Protein AF-A0A2W7PKZ3-F1 (afdb_monomer)

Foldseek 3Di:
DVVCCVPPNDVVVVVVVVVVVVVVVCCCVVVVPPPPDPDPVVVVVVVVVVVVVVVQVVCVVVVHGDDDDPPPDPDD

Organism: NCBI:txid121821

Secondary structure (DSSP, 8-state):
-HHHHHHH-HHHHHHHHHHHHHHHHHHHHHH-------HHHHHHHHHHHHHHHHHHHHHHHTT---PPPPS-----

Nearest PDB structures (foldseek):
  5lc5-assembly1_g  TM=4.620E-01  e=8.691E+00  Bos taurus

pLDDT: mean 84.14, std 12.58, range [38.88, 96.19]

Mean predicted aligned error: 10.2 Å

Sequence (76 aa):
YRRLSARIGKQKAVTATARKIAVLFYNAIRHGMTYQDQGAAAYDERHRQRVLSNLQRRAKTLGFALAPIPETAAVS

Solvent-accessible surface area (backbone atoms only — not comparable to full-atom values): 4637 Å² total; per-residue (Å²): 86,78,74,47,26,76,74,65,37,60,70,59,22,48,56,55,45,50,51,53,50,52,50,5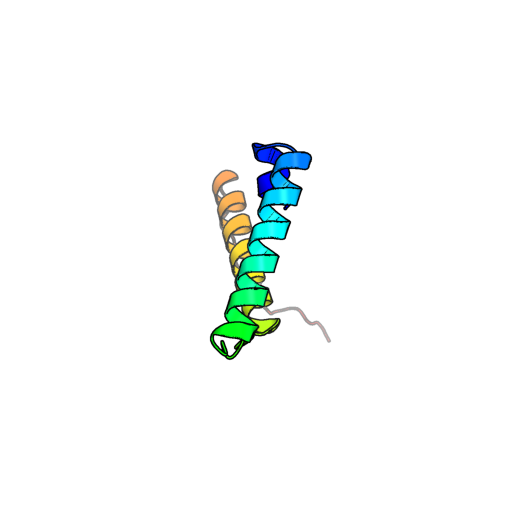2,53,48,46,34,69,75,68,62,53,81,80,73,74,76,49,69,65,54,53,50,51,57,45,52,53,52,52,52,52,53,50,40,52,52,28,51,76,73,77,41,79,79,70,82,79,76,97,77,78,88,78,128

Radius of gyration: 20.42 Å; Cα contacts (8 Å, |Δi|>4): 24; chains: 1; bounding box: 53×44×39 Å

Structure (mmCIF, N/CA/C/O backbone):
data_AF-A0A2W7PKZ3-F1
#
_entry.id   AF-A0A2W7PKZ3-F1
#
loop_
_atom_site.group_PDB
_atom_site.id
_atom_site.type_symbol
_atom_site.label_atom_id
_atom_site.label_alt_id
_atom_site.label_comp_id
_atom_site.label_asym_id
_atom_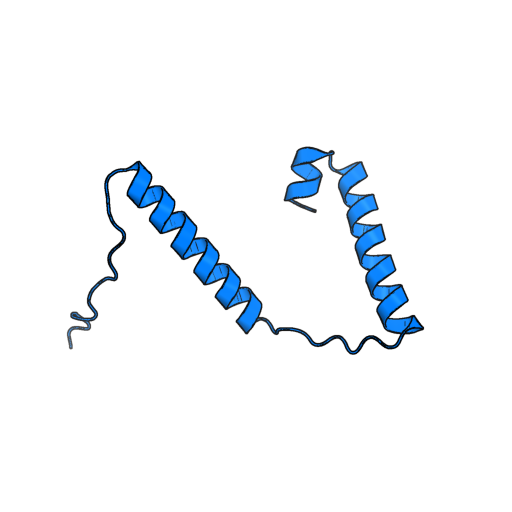site.label_entity_id
_atom_site.label_seq_id
_atom_site.pdbx_PDB_ins_code
_atom_site.Cartn_x
_atom_site.Cartn_y
_atom_site.Cartn_z
_atom_site.occupancy
_atom_site.B_iso_or_equiv
_atom_site.auth_seq_id
_atom_site.auth_comp_id
_atom_site.auth_asym_id
_atom_site.auth_atom_id
_atom_site.pdbx_PDB_model_num
ATOM 1 N N . TYR A 1 1 ? 1.413 6.606 -4.852 1.00 85.62 1 TYR A N 1
ATOM 2 C CA . TYR A 1 1 ? 0.587 7.794 -5.129 1.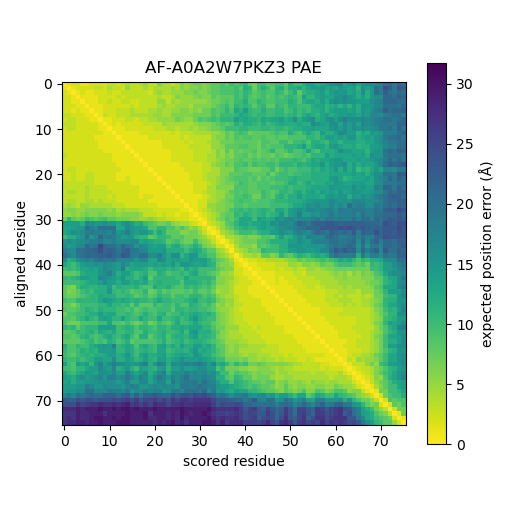00 85.62 1 TYR A CA 1
ATOM 3 C C . TYR A 1 1 ? -0.419 8.127 -4.018 1.00 85.62 1 TYR A C 1
ATOM 5 O O . TYR A 1 1 ? -0.072 8.974 -3.218 1.00 85.62 1 TYR A O 1
ATOM 13 N N . ARG A 1 2 ? -1.579 7.455 -3.864 1.00 82.25 2 ARG A N 1
ATOM 14 C CA . ARG A 1 2 ? -2.712 7.888 -2.990 1.00 82.25 2 ARG A CA 1
ATOM 15 C C . ARG A 1 2 ? -2.363 8.404 -1.577 1.00 82.25 2 ARG A C 1
ATOM 17 O O . ARG A 1 2 ? -2.759 9.504 -1.214 1.00 82.25 2 ARG A O 1
ATOM 24 N N . ARG A 1 3 ? -1.615 7.637 -0.774 1.00 87.69 3 ARG A N 1
ATOM 25 C CA . ARG A 1 3 ? -1.195 8.075 0.580 1.00 87.69 3 ARG A CA 1
ATOM 26 C C . ARG A 1 3 ? -0.155 9.197 0.541 1.00 87.69 3 ARG A C 1
ATOM 28 O O . ARG A 1 3 ? -0.142 10.072 1.394 1.00 87.69 3 ARG A O 1
ATOM 35 N N . LEU A 1 4 ? 0.719 9.157 -0.461 1.00 88.44 4 LEU A N 1
ATOM 36 C CA . LEU A 1 4 ? 1.796 10.123 -0.637 1.00 88.44 4 LEU A CA 1
ATOM 37 C C . LEU A 1 4 ? 1.231 11.476 -1.098 1.00 88.44 4 LEU A C 1
ATOM 39 O O . LEU A 1 4 ? 1.559 12.497 -0.512 1.00 88.44 4 LEU A O 1
ATOM 43 N N . SER A 1 5 ? 0.310 11.484 -2.065 1.00 91.44 5 SER A N 1
ATOM 44 C CA . SER A 1 5 ? -0.339 12.698 -2.576 1.00 91.44 5 SER A CA 1
ATOM 45 C C . SER A 1 5 ? -1.141 13.431 -1.506 1.00 91.44 5 SER A C 1
ATOM 47 O O . SER A 1 5 ? -1.142 14.655 -1.507 1.00 91.44 5 SER A O 1
ATOM 49 N N . ALA A 1 6 ? -1.773 12.699 -0.582 1.00 92.44 6 ALA A N 1
ATOM 50 C CA . ALA A 1 6 ? -2.485 13.286 0.551 1.00 92.44 6 ALA A CA 1
ATOM 51 C C . ALA A 1 6 ? -1.546 13.973 1.562 1.00 92.44 6 ALA A C 1
ATOM 53 O O . ALA A 1 6 ? -1.952 14.932 2.203 1.00 92.44 6 ALA A O 1
ATOM 54 N N . ARG A 1 7 ? -0.293 13.510 1.696 1.00 93.06 7 ARG A N 1
ATOM 55 C CA . ARG A 1 7 ? 0.667 14.044 2.678 1.00 93.06 7 ARG A CA 1
ATOM 56 C C . ARG A 1 7 ? 1.548 15.168 2.132 1.00 93.06 7 ARG A C 1
ATOM 58 O O . ARG A 1 7 ? 1.837 16.109 2.855 1.00 93.06 7 ARG A O 1
ATOM 65 N N . ILE A 1 8 ? 2.036 15.041 0.896 1.00 92.00 8 ILE A N 1
ATOM 66 C CA . ILE A 1 8 ? 3.060 15.946 0.329 1.00 92.00 8 ILE A CA 1
ATOM 67 C C . ILE A 1 8 ? 2.583 16.722 -0.907 1.00 92.00 8 ILE A C 1
ATOM 69 O O . ILE A 1 8 ? 3.375 17.421 -1.538 1.00 92.00 8 ILE A O 1
ATOM 73 N N . GLY A 1 9 ? 1.305 16.588 -1.269 1.00 94.88 9 GLY A N 1
ATOM 74 C CA . GLY A 1 9 ? 0.716 17.213 -2.450 1.00 94.88 9 GLY A CA 1
ATOM 75 C C . GLY A 1 9 ? 0.904 16.405 -3.738 1.00 94.88 9 GLY A C 1
ATOM 76 O O . GLY A 1 9 ? 1.780 15.541 -3.857 1.00 94.88 9 GLY A O 1
ATOM 77 N N . LYS A 1 10 ? 0.046 16.684 -4.729 1.00 91.62 10 LYS A N 1
ATOM 78 C CA . LYS A 1 10 ? -0.040 15.917 -5.986 1.00 91.62 10 LYS A CA 1
ATOM 79 C C . LYS A 1 10 ? 1.252 15.986 -6.803 1.00 91.62 10 LYS A C 1
ATOM 81 O O . LYS A 1 10 ? 1.757 14.936 -7.182 1.00 91.62 10 LYS A O 1
ATOM 86 N N . GLN A 1 11 ? 1.807 17.182 -7.021 1.00 93.31 11 GLN A N 1
ATOM 87 C CA . GLN A 1 11 ? 3.012 17.372 -7.843 1.00 93.31 11 GLN A CA 1
ATOM 88 C C . GLN A 1 11 ? 4.209 16.574 -7.303 1.00 93.31 11 GLN A C 1
ATOM 90 O O . GLN A 1 11 ? 4.755 15.726 -8.007 1.00 93.31 11 GLN A O 1
ATOM 95 N N . LYS A 1 12 ? 4.549 16.741 -6.016 1.00 93.06 12 LYS A N 1
ATOM 96 C CA . LYS A 1 12 ? 5.656 16.002 -5.380 1.00 93.06 12 LYS A CA 1
ATOM 97 C C . LYS A 1 12 ? 5.424 14.486 -5.395 1.00 93.06 12 LYS A C 1
ATOM 99 O O . LYS A 1 12 ? 6.362 13.708 -5.569 1.00 93.06 12 LYS A O 1
ATOM 104 N N . ALA A 1 13 ? 4.173 14.048 -5.248 1.00 95.12 13 ALA A N 1
ATOM 105 C CA . ALA A 1 13 ? 3.834 12.631 -5.282 1.00 95.12 13 ALA A CA 1
ATOM 106 C C . ALA A 1 13 ? 3.971 11.993 -6.675 1.00 95.12 13 ALA A C 1
ATOM 108 O O . ALA A 1 13 ? 4.299 10.804 -6.742 1.00 95.12 13 ALA A O 1
ATOM 109 N N . VAL A 1 14 ? 3.741 12.739 -7.763 1.00 95.38 14 VAL A N 1
ATOM 110 C CA . VAL A 1 14 ? 3.970 12.253 -9.136 1.00 95.38 14 VAL A CA 1
ATOM 111 C C . VAL A 1 14 ? 5.456 11.980 -9.340 1.00 95.38 14 VAL A C 1
ATOM 113 O O . VAL A 1 14 ?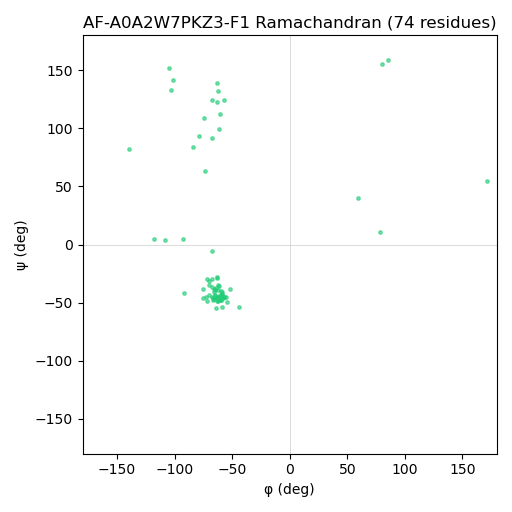 5.815 10.838 -9.621 1.00 95.38 14 VAL A O 1
ATOM 116 N N . THR A 1 15 ? 6.322 12.966 -9.090 1.00 96.19 15 THR A N 1
ATOM 117 C CA . THR A 1 15 ? 7.777 12.829 -9.281 1.00 96.19 15 THR A CA 1
ATOM 118 C C . THR A 1 15 ? 8.359 11.691 -8.445 1.00 96.19 15 THR A C 1
ATOM 120 O O . THR A 1 15 ? 9.126 10.870 -8.947 1.00 96.19 15 THR A O 1
ATOM 123 N N . ALA A 1 16 ? 7.942 11.568 -7.182 1.00 95.38 16 ALA A N 1
ATOM 124 C CA . ALA A 1 16 ? 8.378 10.470 -6.322 1.00 95.38 16 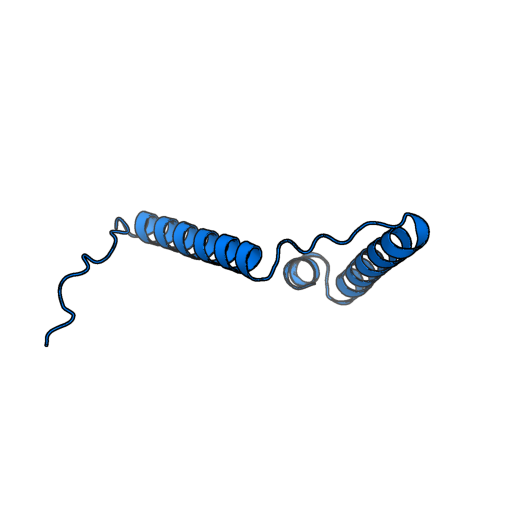ALA A CA 1
ATOM 125 C C . ALA A 1 16 ? 7.914 9.092 -6.832 1.00 95.38 16 ALA A C 1
ATOM 127 O O . ALA A 1 16 ? 8.655 8.112 -6.734 1.00 95.38 16 ALA A O 1
ATOM 128 N N . THR A 1 17 ? 6.699 9.004 -7.388 1.00 94.88 17 THR A N 1
ATOM 129 C CA . THR A 1 17 ? 6.178 7.753 -7.962 1.00 94.88 17 THR A CA 1
ATOM 130 C C . THR A 1 17 ? 6.918 7.401 -9.255 1.00 94.88 17 THR A C 1
ATOM 132 O O . THR A 1 17 ? 7.334 6.255 -9.406 1.00 94.88 17 THR A O 1
ATOM 135 N N . ALA A 1 18 ? 7.162 8.380 -10.130 1.00 95.69 18 ALA A N 1
ATOM 136 C CA . ALA A 1 18 ? 7.933 8.202 -11.358 1.00 95.69 18 ALA A CA 1
ATOM 137 C C . ALA A 1 18 ? 9.362 7.725 -11.063 1.00 95.69 18 ALA A C 1
ATOM 139 O O . ALA A 1 18 ? 9.790 6.713 -11.609 1.00 95.69 18 ALA A O 1
ATOM 140 N N . ARG A 1 19 ? 10.062 8.365 -10.112 1.00 96.12 19 ARG A N 1
ATOM 141 C CA . ARG A 1 19 ? 11.396 7.930 -9.665 1.00 96.12 19 ARG A CA 1
ATOM 142 C C . ARG A 1 19 ? 11.389 6.479 -9.193 1.00 96.12 19 ARG A C 1
ATOM 144 O O . ARG A 1 19 ? 12.280 5.718 -9.549 1.00 96.12 19 ARG A O 1
ATOM 151 N N . LYS A 1 20 ? 10.393 6.084 -8.393 1.00 92.44 20 LYS A N 1
ATOM 152 C CA . LYS A 1 20 ? 10.282 4.704 -7.904 1.00 92.44 20 LYS A CA 1
ATOM 153 C C . LYS A 1 20 ? 10.155 3.707 -9.061 1.00 92.44 20 LYS A C 1
ATOM 155 O O . LYS A 1 20 ? 10.820 2.679 -9.031 1.00 92.44 20 LYS A O 1
ATOM 160 N N . ILE A 1 21 ? 9.325 4.014 -10.059 1.00 93.06 21 ILE A N 1
ATOM 161 C CA . ILE A 1 21 ? 9.145 3.162 -11.243 1.00 93.06 21 ILE A CA 1
ATOM 162 C C . ILE A 1 21 ? 10.440 3.102 -12.061 1.00 93.06 21 ILE A C 1
ATOM 164 O O . ILE A 1 21 ? 10.890 2.010 -12.386 1.00 93.06 21 ILE A O 1
ATOM 168 N N . ALA A 1 22 ? 11.076 4.247 -12.319 1.00 94.94 22 ALA A N 1
ATOM 169 C CA . ALA A 1 22 ? 12.326 4.320 -13.074 1.00 94.94 22 ALA A CA 1
ATOM 170 C C . ALA A 1 22 ? 13.448 3.493 -12.429 1.00 94.94 22 ALA A C 1
ATOM 172 O O . ALA A 1 22 ? 14.145 2.764 -13.124 1.00 94.94 22 ALA A O 1
ATOM 173 N N . VAL A 1 23 ? 13.589 3.548 -11.099 1.00 92.06 23 VAL A N 1
ATOM 174 C CA . VAL A 1 23 ? 14.584 2.746 -10.368 1.00 92.06 23 VAL A CA 1
ATOM 175 C C . VAL A 1 23 ? 14.288 1.252 -10.479 1.00 92.06 23 VAL A C 1
ATOM 177 O O . VAL A 1 23 ? 15.204 0.472 -10.715 1.00 92.06 23 VAL A O 1
ATOM 180 N N . LEU A 1 24 ? 13.023 0.842 -10.334 1.00 87.50 24 LEU A N 1
ATOM 181 C CA . LEU A 1 24 ? 12.643 -0.565 -10.494 1.00 87.50 24 LEU A CA 1
ATOM 182 C C . LEU A 1 24 ? 12.934 -1.062 -11.911 1.00 87.50 24 LEU A C 1
ATOM 184 O O . LEU A 1 24 ? 13.518 -2.128 -12.065 1.00 87.50 24 LEU A O 1
ATOM 188 N N . PHE A 1 25 ? 12.579 -0.273 -12.924 1.00 87.75 25 PHE A N 1
ATOM 189 C CA . PHE A 1 25 ? 12.822 -0.593 -14.328 1.00 87.75 25 PHE A CA 1
ATOM 190 C C . PHE A 1 25 ? 14.318 -0.702 -14.638 1.00 87.75 25 PHE A C 1
ATOM 192 O O . PHE A 1 25 ? 14.776 -1.694 -15.199 1.00 87.75 25 PHE A O 1
ATOM 199 N N . TYR A 1 26 ? 15.092 0.289 -14.200 1.00 91.56 26 TYR A N 1
ATOM 200 C CA . TYR A 1 26 ? 16.536 0.311 -14.376 1.00 91.56 26 TYR A CA 1
ATOM 201 C C . TYR A 1 26 ? 17.212 -0.887 -13.712 1.00 91.56 26 TYR A C 1
ATOM 203 O O . TYR A 1 26 ? 18.022 -1.562 -14.339 1.00 91.56 26 TYR A O 1
ATOM 211 N N . ASN A 1 27 ? 16.854 -1.182 -12.462 1.00 86.06 27 ASN A N 1
ATOM 212 C CA . ASN A 1 27 ? 17.433 -2.304 -11.734 1.00 86.06 27 ASN A CA 1
ATOM 213 C C . ASN A 1 27 ? 17.018 -3.651 -12.336 1.00 86.06 27 ASN A C 1
ATOM 215 O O . ASN A 1 27 ? 17.838 -4.563 -12.380 1.00 86.06 27 ASN A O 1
ATOM 219 N N . ALA A 1 28 ? 15.781 -3.774 -12.828 1.00 85.38 28 ALA A N 1
ATOM 220 C CA . ALA A 1 28 ? 15.311 -4.983 -13.497 1.00 85.38 28 ALA A CA 1
ATOM 221 C C . ALA A 1 28 ? 16.117 -5.279 -14.769 1.00 85.38 28 AL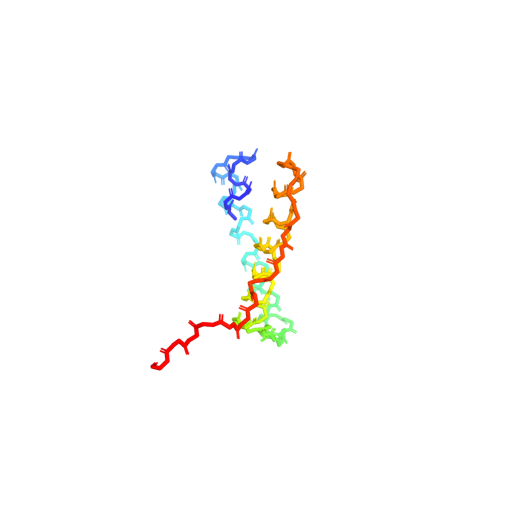A A C 1
ATOM 223 O O . ALA A 1 28 ? 16.565 -6.406 -14.948 1.00 85.38 28 ALA A O 1
ATOM 224 N N . ILE A 1 29 ? 16.367 -4.263 -15.602 1.00 87.44 29 ILE A N 1
ATOM 225 C CA . ILE A 1 29 ? 17.118 -4.422 -16.857 1.00 87.44 29 ILE A CA 1
ATOM 226 C C . ILE A 1 29 ? 18.620 -4.567 -16.605 1.00 87.44 29 ILE A C 1
ATOM 228 O O . ILE A 1 29 ? 19.262 -5.433 -17.189 1.00 87.44 29 ILE A O 1
ATOM 232 N N . ARG A 1 30 ? 19.201 -3.725 -15.742 1.00 86.94 30 ARG A N 1
ATOM 233 C CA . ARG A 1 30 ? 20.656 -3.668 -15.546 1.00 86.94 30 ARG A CA 1
ATOM 234 C C . ARG A 1 30 ? 21.197 -4.835 -14.729 1.00 86.94 30 ARG A C 1
ATOM 236 O O . ARG A 1 30 ? 22.300 -5.294 -14.998 1.00 86.94 30 ARG A O 1
ATOM 243 N N . HIS A 1 31 ? 20.459 -5.269 -13.710 1.00 84.06 31 HIS A N 1
ATOM 244 C CA . HIS A 1 31 ? 20.918 -6.297 -12.773 1.00 84.06 31 HIS A CA 1
ATOM 245 C C . HIS A 1 31 ? 20.202 -7.635 -12.959 1.00 84.06 31 HIS A C 1
ATOM 247 O O . HIS A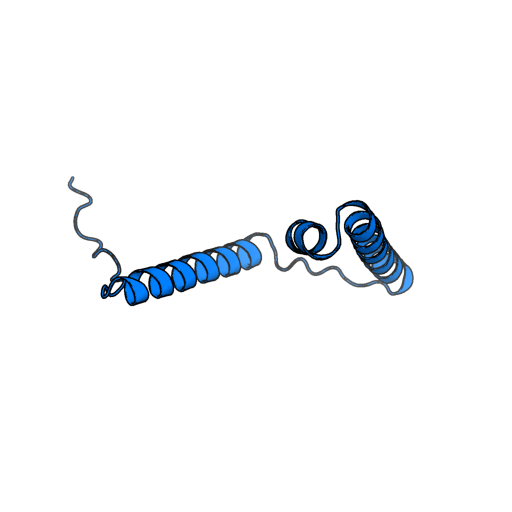 1 31 ? 20.450 -8.556 -12.188 1.00 84.06 31 HIS A O 1
ATOM 253 N N . GLY A 1 32 ? 19.327 -7.750 -13.967 1.00 75.31 32 GLY A N 1
ATOM 254 C CA . GLY A 1 32 ? 18.622 -8.992 -14.267 1.00 75.31 32 GLY A CA 1
ATOM 255 C C . GLY A 1 32 ? 17.784 -9.482 -13.091 1.00 75.31 32 GLY A C 1
ATOM 256 O O . GLY A 1 32 ? 17.785 -10.676 -12.803 1.00 75.31 32 GLY A O 1
ATOM 257 N N . MET A 1 33 ? 17.103 -8.575 -12.374 1.00 70.69 33 MET A N 1
ATOM 258 C CA . MET A 1 33 ? 16.202 -9.012 -11.307 1.00 70.69 33 MET A CA 1
ATOM 259 C C . MET A 1 33 ? 15.115 -9.887 -11.923 1.00 70.69 33 MET A C 1
ATOM 261 O O . MET A 1 33 ? 14.259 -9.396 -12.660 1.00 70.69 33 MET A O 1
ATOM 265 N N . THR A 1 34 ? 15.125 -11.174 -11.586 1.00 63.88 34 THR A N 1
ATOM 266 C CA . THR A 1 34 ? 13.991 -12.064 -11.800 1.00 63.88 34 THR A CA 1
ATOM 267 C C . THR A 1 34 ? 12.836 -11.512 -10.983 1.00 63.88 34 THR A C 1
ATOM 269 O O . THR A 1 34 ? 12.776 -11.645 -9.760 1.00 63.88 34 THR A O 1
ATOM 272 N N . TYR A 1 35 ? 11.939 -10.797 -11.657 1.00 63.88 35 TYR A N 1
ATOM 273 C CA . TYR A 1 35 ? 10.718 -10.311 -11.044 1.00 63.88 35 TYR A CA 1
ATOM 274 C C . TYR A 1 35 ? 9.841 -11.519 -10.718 1.00 63.88 35 TYR A C 1
ATOM 276 O O . TYR A 1 35 ? 9.079 -12.002 -11.552 1.00 63.88 35 TYR A O 1
ATOM 284 N N . GLN A 1 36 ? 9.991 -12.037 -9.502 1.00 63.94 36 GLN A N 1
ATOM 285 C CA . GLN A 1 36 ? 9.093 -13.035 -8.953 1.00 63.94 36 GLN A CA 1
ATOM 286 C C . GLN A 1 36 ? 7.850 -12.289 -8.474 1.00 63.94 36 GLN A C 1
ATOM 288 O O . GLN A 1 36 ? 7.823 -11.737 -7.368 1.00 63.94 36 GLN A O 1
ATOM 293 N N . ASP A 1 37 ? 6.841 -12.207 -9.338 1.00 64.50 37 ASP A N 1
ATOM 294 C CA . ASP A 1 37 ? 5.534 -11.741 -8.903 1.00 64.50 37 ASP A CA 1
ATOM 295 C C . ASP A 1 37 ? 5.076 -12.652 -7.756 1.00 64.50 37 ASP A C 1
ATOM 297 O O . ASP A 1 37 ? 5.025 -13.874 -7.899 1.00 64.50 37 ASP A O 1
ATOM 301 N N . GLN A 1 38 ? 4.755 -12.067 -6.600 1.00 63.00 38 GLN A N 1
ATOM 302 C CA . GLN A 1 38 ? 4.124 -12.825 -5.513 1.00 63.00 38 GLN A CA 1
ATOM 303 C C . GLN A 1 38 ? 2.700 -13.269 -5.904 1.00 63.00 38 GLN A C 1
ATOM 305 O O . GLN A 1 38 ? 2.064 -14.022 -5.169 1.00 63.00 38 GLN A O 1
ATOM 310 N N . GLY A 1 39 ? 2.226 -12.825 -7.071 1.00 75.06 39 GLY A N 1
ATOM 311 C CA . GLY A 1 39 ? 0.951 -13.158 -7.667 1.00 75.06 39 GLY A CA 1
ATOM 312 C C . GLY A 1 39 ? -0.170 -12.333 -7.053 1.00 75.06 39 GLY A C 1
ATOM 313 O O . GLY A 1 39 ? -0.107 -11.892 -5.899 1.00 75.06 39 GLY A O 1
ATOM 314 N N . ALA A 1 40 ? -1.246 -12.170 -7.822 1.00 74.19 40 ALA A N 1
ATOM 315 C CA . ALA A 1 40 ? -2.485 -11.565 -7.339 1.00 74.19 40 ALA A CA 1
ATOM 316 C C . ALA A 1 40 ? -2.975 -12.241 -6.044 1.00 74.19 40 ALA A C 1
ATOM 318 O O . ALA A 1 40 ? -3.338 -11.553 -5.096 1.00 74.19 40 ALA A O 1
ATOM 319 N N . ALA A 1 41 ? -2.835 -13.567 -5.936 1.00 75.00 41 ALA A N 1
ATOM 320 C CA . ALA A 1 41 ? -3.258 -14.343 -4.771 1.00 75.00 41 ALA A CA 1
ATOM 321 C C . ALA A 1 41 ? -2.619 -13.879 -3.447 1.00 75.00 41 ALA A C 1
ATOM 323 O O . ALA A 1 41 ? -3.317 -13.702 -2.450 1.00 75.00 41 ALA A O 1
ATOM 324 N N . ALA A 1 42 ? -1.306 -13.620 -3.413 1.00 79.50 42 ALA A N 1
ATOM 325 C CA . ALA A 1 42 ? -0.655 -13.145 -2.189 1.00 79.50 42 ALA A CA 1
ATOM 326 C C . ALA A 1 42 ? -1.037 -11.693 -1.859 1.00 79.50 42 ALA A C 1
ATOM 328 O O . ALA A 1 42 ? -1.063 -11.293 -0.688 1.00 79.50 42 ALA A O 1
ATOM 329 N N . TYR A 1 43 ? -1.329 -10.882 -2.879 1.00 81.19 43 TYR A N 1
ATOM 330 C CA . TYR A 1 43 ? -1.853 -9.535 -2.680 1.00 81.19 43 TYR A CA 1
ATOM 331 C C . TYR A 1 43 ? -3.267 -9.566 -2.092 1.00 81.19 43 TYR A C 1
ATOM 333 O O . TYR A 1 43 ? -3.535 -8.839 -1.128 1.00 81.19 43 TYR A O 1
ATOM 341 N N . ASP A 1 44 ? -4.127 -10.423 -2.633 1.00 83.75 44 ASP A N 1
ATOM 342 C CA . ASP A 1 44 ? -5.515 -10.605 -2.220 1.00 83.75 44 ASP A CA 1
ATOM 343 C C . ASP A 1 44 ? -5.600 -11.167 -0.804 1.00 83.75 44 ASP A C 1
ATOM 345 O O . ASP A 1 44 ? -6.349 -10.640 0.017 1.00 83.75 44 ASP A O 1
ATOM 349 N N . GLU A 1 45 ? -4.746 -12.128 -0.450 1.00 86.25 45 GLU A N 1
ATOM 350 C CA . GLU A 1 45 ? -4.668 -12.657 0.912 1.00 86.25 45 GLU A CA 1
ATOM 351 C C . GLU A 1 45 ? -4.241 -11.568 1.911 1.00 86.25 45 GLU A C 1
ATOM 353 O O . GLU A 1 45 ? -4.900 -11.319 2.925 1.00 86.25 45 GLU A O 1
ATOM 358 N N . ARG A 1 46 ? -3.205 -10.785 1.581 1.00 87.62 46 ARG A N 1
ATOM 359 C CA . ARG A 1 46 ? -2.813 -9.618 2.396 1.00 87.62 46 ARG A CA 1
ATOM 360 C C . ARG A 1 46 ? -3.895 -8.545 2.448 1.00 87.62 46 ARG A C 1
ATOM 362 O O . ARG A 1 46 ? -3.903 -7.728 3.376 1.00 87.62 46 ARG A O 1
ATOM 369 N N . HIS A 1 47 ? -4.733 -8.434 1.422 1.00 87.31 47 HIS A N 1
ATOM 370 C CA . HIS A 1 47 ? -5.867 -7.521 1.422 1.00 87.31 47 HIS A CA 1
ATOM 371 C C . HIS A 1 47 ? -6.954 -8.032 2.371 1.00 87.31 47 HIS A C 1
ATOM 373 O O . HIS A 1 47 ? -7.367 -7.282 3.258 1.00 87.31 47 HIS A O 1
ATOM 379 N N . ARG A 1 48 ? -7.319 -9.314 2.275 1.00 88.44 48 ARG A N 1
ATOM 380 C CA . ARG A 1 48 ? -8.278 -10.000 3.148 1.00 88.44 48 ARG A CA 1
ATOM 381 C C . ARG A 1 48 ? -7.895 -9.865 4.621 1.00 88.44 48 ARG A C 1
ATOM 383 O O . ARG A 1 48 ? -8.701 -9.392 5.420 1.00 88.44 48 ARG A O 1
ATOM 390 N N . GLN A 1 49 ? -6.641 -10.145 4.970 1.00 92.00 49 GLN A N 1
ATOM 391 C CA . GLN A 1 49 ? -6.125 -9.987 6.338 1.00 92.00 49 GLN A CA 1
ATOM 392 C C . GLN A 1 49 ? -6.240 -8.543 6.853 1.00 92.00 49 GLN A C 1
ATOM 394 O O . GLN A 1 49 ? -6.622 -8.299 8.003 1.00 92.00 49 GLN A O 1
ATOM 399 N N . ARG A 1 50 ? -5.954 -7.550 5.999 1.00 92.19 50 ARG A N 1
ATOM 400 C CA . ARG A 1 50 ? -6.120 -6.127 6.344 1.00 92.19 50 ARG A CA 1
ATOM 401 C C . ARG A 1 50 ? -7.581 -5.749 6.565 1.00 92.19 50 ARG A C 1
ATOM 403 O O . ARG A 1 50 ? -7.866 -4.945 7.447 1.00 92.19 50 ARG A O 1
ATOM 410 N N . VAL A 1 51 ? -8.502 -6.294 5.778 1.00 92.31 51 VAL A N 1
ATOM 411 C CA . VAL A 1 51 ? -9.938 -6.050 5.962 1.00 92.31 51 VAL A CA 1
ATOM 412 C C . VAL A 1 51 ? -10.416 -6.659 7.280 1.00 92.31 51 VAL A C 1
ATOM 414 O O . VAL A 1 51 ? -11.030 -5.949 8.075 1.00 92.31 51 VAL A O 1
ATOM 417 N N . LEU A 1 52 ? -10.063 -7.918 7.560 1.00 92.25 52 LEU A N 1
ATOM 418 C CA . LEU A 1 52 ? -10.454 -8.611 8.792 1.00 92.25 52 LEU A CA 1
ATOM 419 C C . LEU A 1 52 ? -9.919 -7.914 10.048 1.00 92.25 52 LEU A C 1
ATOM 421 O O . LEU A 1 52 ? -10.684 -7.631 10.966 1.00 92.25 52 LEU A O 1
ATOM 425 N N . SER A 1 53 ? -8.634 -7.558 10.071 1.00 92.06 53 SER A N 1
ATOM 426 C CA . SER A 1 53 ? -8.032 -6.836 11.204 1.00 92.06 53 SER A CA 1
ATOM 427 C C . SER A 1 53 ? -8.664 -5.458 11.436 1.00 92.06 53 SER A C 1
ATOM 429 O O . SER A 1 53 ? -8.910 -5.068 12.580 1.00 92.06 53 SER A O 1
ATOM 431 N N . ASN A 1 54 ? -8.988 -4.722 10.367 1.00 93.00 54 ASN A N 1
ATOM 432 C CA . ASN A 1 54 ? -9.709 -3.453 10.484 1.00 93.00 54 ASN A CA 1
ATOM 433 C C . ASN A 1 54 ? -11.127 -3.651 11.036 1.00 93.00 54 ASN A C 1
ATOM 435 O O . ASN A 1 54 ? -11.580 -2.839 11.843 1.00 93.00 54 ASN A O 1
ATOM 439 N N . LEU A 1 55 ? -11.816 -4.716 10.619 1.00 92.44 55 LEU A N 1
ATOM 440 C CA . LEU A 1 55 ? -13.156 -5.046 11.096 1.00 92.44 55 LEU A CA 1
ATOM 441 C C . LEU A 1 55 ? -13.141 -5.429 12.580 1.00 92.44 55 LEU A C 1
ATOM 443 O O . LEU A 1 55 ? -13.916 -4.875 13.354 1.00 92.44 55 LEU A O 1
ATOM 447 N N . GLN A 1 56 ? -12.202 -6.282 12.996 1.00 91.69 56 GLN A N 1
ATOM 448 C CA . GLN A 1 56 ? -11.987 -6.630 14.404 1.00 91.69 56 GLN A CA 1
ATOM 449 C C . GLN A 1 56 ? -11.705 -5.393 15.258 1.0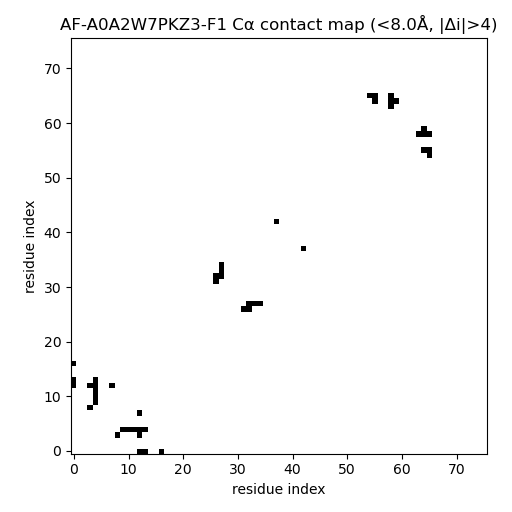0 91.69 56 GLN A C 1
ATOM 451 O O . GLN A 1 56 ? -12.292 -5.225 16.326 1.00 91.69 56 GLN A O 1
ATOM 456 N N . ARG A 1 57 ? -10.841 -4.489 14.777 1.00 92.69 57 ARG A N 1
ATOM 457 C CA . ARG A 1 57 ? -10.540 -3.238 15.481 1.00 92.69 57 ARG A CA 1
ATOM 458 C C . ARG A 1 57 ? -11.792 -2.374 15.648 1.00 92.69 57 ARG A C 1
ATOM 460 O O . ARG A 1 57 ? -12.006 -1.852 16.736 1.00 92.69 57 ARG A O 1
ATOM 467 N N . ARG A 1 58 ? -12.619 -2.244 14.604 1.00 92.12 58 ARG A N 1
ATOM 468 C CA . ARG A 1 58 ? -13.882 -1.487 14.664 1.00 92.12 58 ARG A CA 1
ATOM 469 C C . ARG A 1 58 ? -14.889 -2.117 15.622 1.00 92.12 58 ARG A C 1
ATOM 471 O O . ARG A 1 58 ? -15.471 -1.390 16.417 1.00 92.12 58 ARG A O 1
ATOM 478 N N . ALA A 1 59 ? -15.051 -3.440 15.585 1.00 92.19 59 ALA A N 1
ATOM 479 C CA . ALA A 1 59 ? -15.922 -4.162 16.510 1.00 92.19 59 ALA A CA 1
ATOM 480 C C . ALA A 1 59 ? -15.503 -3.907 17.967 1.00 92.19 59 ALA A C 1
ATOM 482 O O . ALA A 1 59 ? -16.334 -3.505 18.778 1.00 92.19 59 ALA A O 1
ATOM 483 N N . LYS A 1 60 ? -14.196 -3.998 18.264 1.00 92.25 60 LYS A N 1
ATOM 484 C CA . LYS A 1 60 ? -13.650 -3.737 19.604 1.00 92.25 60 LYS A CA 1
ATOM 485 C C . LYS A 1 60 ? -13.940 -2.318 20.097 1.00 92.25 60 LYS A C 1
ATOM 487 O O . LYS A 1 60 ? -14.262 -2.140 21.265 1.00 92.25 60 LYS A O 1
ATOM 492 N N . THR A 1 61 ? -13.849 -1.311 19.226 1.00 92.44 61 THR A N 1
ATOM 493 C CA . THR A 1 61 ? -14.198 0.077 19.577 1.00 92.44 61 THR A CA 1
ATOM 494 C C . THR A 1 61 ? -15.676 0.236 19.938 1.00 92.44 61 THR A C 1
ATOM 496 O O . THR A 1 61 ? -16.013 1.097 20.741 1.00 92.44 61 THR A O 1
ATOM 499 N N . LEU A 1 62 ? -16.546 -0.602 19.378 1.00 92.19 62 LEU A N 1
ATOM 500 C CA . LEU A 1 62 ? -17.984 -0.600 19.642 1.00 92.19 62 LEU A CA 1
ATOM 501 C C . LEU A 1 62 ? -18.393 -1.563 20.772 1.00 92.19 62 LEU A C 1
ATOM 503 O O . LEU A 1 62 ? -19.581 -1.722 21.023 1.00 92.19 62 LEU A O 1
ATOM 507 N N . GLY A 1 63 ? -17.437 -2.215 21.444 1.00 90.81 63 GLY A N 1
ATOM 508 C CA . GLY A 1 63 ? -17.716 -3.191 22.504 1.00 90.81 63 GLY A CA 1
ATOM 509 C C . GLY A 1 63 ? -18.152 -4.574 22.005 1.00 90.81 63 GLY A C 1
ATOM 510 O O . GLY A 1 63 ? -18.569 -5.403 22.806 1.00 90.81 63 GLY A O 1
ATOM 511 N N . PHE A 1 64 ? -18.031 -4.851 20.704 1.00 87.00 64 PHE A N 1
ATOM 512 C CA . PHE A 1 64 ? -18.385 -6.135 20.097 1.00 87.00 64 PHE A CA 1
ATOM 513 C C . 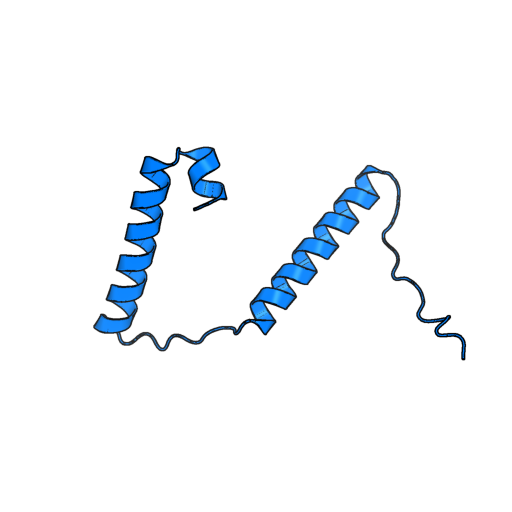PHE A 1 64 ? -17.141 -6.970 19.757 1.00 87.00 64 PHE A C 1
ATOM 515 O O . PHE A 1 64 ? -16.069 -6.442 19.450 1.00 87.00 64 PHE A O 1
ATOM 522 N N . ALA A 1 65 ? -17.292 -8.295 19.751 1.00 87.25 65 ALA A N 1
ATOM 523 C CA . ALA A 1 65 ? -16.289 -9.226 19.243 1.00 87.25 65 ALA A CA 1
ATOM 524 C C . ALA A 1 65 ? -16.709 -9.738 17.859 1.00 87.25 65 ALA A C 1
ATOM 526 O O . ALA A 1 65 ? -17.857 -10.126 17.656 1.00 87.25 65 ALA A O 1
ATOM 527 N N . LEU A 1 66 ? -15.781 -9.738 16.897 1.00 86.19 66 LEU A N 1
ATOM 528 C CA . LEU A 1 66 ? -16.031 -10.328 15.583 1.00 86.19 66 LEU A CA 1
ATOM 529 C C . LEU A 1 66 ? -15.997 -11.856 15.712 1.00 86.19 66 LEU A C 1
ATOM 531 O O . LEU A 1 66 ? -14.920 -12.424 15.889 1.00 86.19 66 LEU A O 1
ATOM 535 N N . ALA A 1 67 ? -17.156 -12.499 15.600 1.00 86.19 67 ALA A N 1
ATOM 536 C CA . ALA A 1 67 ? -17.277 -13.950 15.509 1.00 86.19 67 ALA A CA 1
ATOM 537 C C . ALA A 1 67 ? -17.505 -14.373 14.045 1.00 86.19 67 ALA A C 1
ATOM 539 O O . ALA A 1 67 ? -18.215 -13.671 13.318 1.00 86.19 67 ALA A O 1
ATOM 540 N N . PRO A 1 68 ? -16.908 -15.488 13.583 1.00 81.88 68 PRO A N 1
ATOM 541 C CA . PRO A 1 68 ? -17.271 -16.073 12.300 1.00 81.88 68 PRO A CA 1
ATOM 542 C C . PRO A 1 68 ? -18.734 -16.525 12.349 1.00 81.88 68 PRO A C 1
ATOM 544 O O . PRO A 1 68 ? -19.190 -17.065 13.357 1.00 81.88 68 PRO A O 1
ATOM 547 N N . ILE A 1 69 ? -19.469 -16.293 11.264 1.00 81.88 69 ILE A N 1
ATOM 548 C CA . ILE A 1 69 ? -20.830 -16.815 11.133 1.00 81.88 69 ILE A CA 1
ATOM 549 C C . ILE A 1 69 ? -20.707 -18.344 11.026 1.00 81.88 69 ILE A C 1
ATOM 551 O O . ILE A 1 69 ? -19.956 -18.806 10.163 1.00 81.88 69 ILE A O 1
ATOM 555 N N . PRO A 1 70 ? -21.375 -19.129 11.892 1.00 76.06 70 PRO A N 1
ATOM 556 C CA . PRO A 1 70 ? -21.369 -20.580 11.776 1.00 76.06 70 PRO A CA 1
ATOM 557 C C . PRO A 1 70 ? -22.015 -20.990 10.448 1.00 76.06 70 PRO A C 1
ATOM 559 O O . PRO A 1 70 ? -23.081 -20.491 10.087 1.00 76.06 70 PRO A O 1
ATOM 562 N N . GLU A 1 71 ? -21.360 -21.889 9.717 1.00 64.88 71 GLU A N 1
ATOM 563 C CA . GLU A 1 71 ? -21.768 -22.403 8.404 1.00 64.88 71 GLU A CA 1
ATOM 564 C C . GLU A 1 71 ? -22.960 -23.372 8.530 1.00 64.88 71 GLU A C 1
ATOM 566 O O . GLU A 1 71 ? -22.873 -24.560 8.246 1.00 64.88 71 GLU A O 1
ATOM 571 N N . THR A 1 72 ? -24.097 -22.867 9.005 1.00 62.41 72 THR A N 1
ATOM 572 C CA . THR A 1 72 ? -25.343 -23.634 9.143 1.00 62.41 72 THR A CA 1
ATOM 573 C C . THR A 1 72 ? -26.516 -22.754 8.736 1.00 62.41 72 THR A C 1
ATOM 575 O O . THR A 1 72 ? -27.134 -22.123 9.585 1.00 62.41 72 THR A O 1
ATOM 578 N N . ALA A 1 73 ? -26.756 -22.664 7.423 1.00 56.09 73 ALA A N 1
ATOM 579 C CA . ALA A 1 73 ? -28.063 -22.436 6.784 1.00 56.09 73 ALA A CA 1
ATOM 580 C C . ALA A 1 73 ? -27.896 -22.187 5.269 1.00 56.09 73 ALA A C 1
ATOM 582 O O . ALA A 1 73 ? -28.372 -21.189 4.734 1.00 56.09 73 ALA A O 1
ATOM 583 N N . ALA A 1 74 ? -27.231 -23.096 4.551 1.00 45.19 74 ALA A N 1
ATOM 584 C CA . ALA A 1 74 ? -27.599 -23.325 3.156 1.00 45.19 74 ALA A CA 1
ATOM 585 C C . ALA A 1 74 ? -28.767 -24.321 3.191 1.00 45.19 74 ALA A C 1
ATOM 587 O O . ALA A 1 74 ? -28.570 -25.533 3.186 1.00 45.19 74 ALA A O 1
ATOM 588 N N . VAL A 1 75 ? -29.973 -23.786 3.389 1.00 50.78 75 VAL A N 1
ATOM 589 C CA . VAL A 1 75 ? -31.231 -24.538 3.344 1.00 50.78 75 VAL A CA 1
ATOM 590 C C . VAL A 1 75 ? -31.402 -25.076 1.920 1.00 50.78 75 VAL A C 1
ATOM 592 O O . VAL A 1 75 ? -31.355 -24.299 0.966 1.00 50.78 75 VAL A O 1
ATOM 595 N N . SER A 1 76 ? -31.526 -26.402 1.807 1.00 38.88 76 SER A N 1
ATOM 596 C CA . SER A 1 76 ? -32.126 -27.090 0.653 1.00 38.88 76 SER A CA 1
ATOM 597 C C . SER A 1 76 ? -33.643 -27.057 0.758 1.00 38.88 76 SER A C 1
ATOM 599 O O . SER A 1 76 ? -34.134 -27.064 1.911 1.00 38.88 76 SER A O 1
#